Protein AF-K0VVN6-F1 (afdb_monomer_lite)

Secondary structure (DSSP, 8-state):
-TTTTTTS-HHHHHHHHHHHHHHHHHHHHHHHH-SS---TTTS-HHHHHHHHHHTT-SSHHHHHHHHHHHHHHHHHHHHHHH--

pLDDT: mean 93.25, std 8.43, range [54.38, 98.38]

Radius of gyration: 14.78 Å; chains: 1; bounding box: 32×23×40 Å

Structure (mmCIF, N/CA/C/O backbone):
data_AF-K0VVN6-F1
#
_entry.id   AF-K0VVN6-F1
#
loop_
_atom_site.group_PDB
_atom_site.id
_atom_site.type_symbol
_atom_site.label_atom_id
_atom_site.label_alt_id
_atom_site.label_comp_id
_atom_site.label_asym_id
_atom_site.label_entity_id
_atom_site.label_seq_id
_atom_site.pdbx_PDB_ins_code
_atom_site.Cartn_x
_atom_site.Cartn_y
_atom_site.Cartn_z
_atom_site.occupancy
_atom_site.B_iso_or_equiv
_atom_site.auth_seq_id
_atom_site.auth_comp_id
_atom_site.auth_asym_id
_atom_site.auth_atom_id
_atom_site.pdbx_PDB_model_num
ATOM 1 N N . LYS A 1 1 ? -2.107 -3.406 -19.001 1.00 61.94 1 LYS A N 1
ATOM 2 C CA . LYS A 1 1 ? -1.047 -4.245 -19.615 1.00 61.94 1 LYS A CA 1
ATOM 3 C C . LYS A 1 1 ? -0.523 -3.634 -20.915 1.00 61.94 1 LYS A C 1
ATOM 5 O O . LYS A 1 1 ? 0.629 -3.238 -20.924 1.00 61.94 1 LYS A O 1
ATOM 10 N N . VAL A 1 2 ? -1.397 -3.349 -21.892 1.00 68.00 2 VAL A N 1
ATOM 11 C CA . VAL A 1 2 ? -1.091 -2.818 -23.249 1.00 6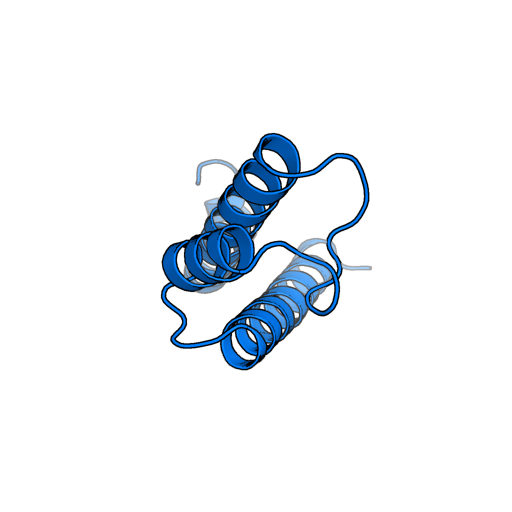8.00 2 VAL A CA 1
ATOM 12 C C . VAL A 1 2 ? 0.080 -1.815 -23.382 1.00 68.00 2 VAL A C 1
ATOM 14 O O . VAL A 1 2 ? 0.868 -1.943 -24.313 1.00 68.00 2 VAL A O 1
ATOM 17 N N . LEU A 1 3 ? 0.217 -0.822 -22.492 1.00 68.69 3 LEU A N 1
ATOM 18 C CA . LEU A 1 3 ? 1.332 0.147 -22.527 1.00 68.69 3 LEU A CA 1
ATOM 19 C C . LEU A 1 3 ? 2.571 -0.288 -21.727 1.00 68.69 3 LEU A C 1
ATOM 21 O O . LEU A 1 3 ? 3.689 0.038 -22.111 1.00 68.69 3 LEU A O 1
ATOM 25 N N . GLY A 1 4 ? 2.379 -1.021 -20.629 1.00 74.88 4 GLY A N 1
ATOM 26 C CA . GLY A 1 4 ? 3.456 -1.433 -19.730 1.00 74.88 4 GLY A CA 1
ATOM 27 C C . GLY A 1 4 ? 4.339 -2.525 -20.327 1.00 74.88 4 GLY A C 1
ATOM 28 O O . GLY A 1 4 ? 5.557 -2.421 -20.244 1.00 74.88 4 GLY A O 1
ATOM 29 N N . ASP A 1 5 ? 3.742 -3.499 -21.023 1.00 78.44 5 ASP A N 1
ATOM 30 C CA . ASP A 1 5 ? 4.452 -4.667 -21.579 1.00 78.44 5 ASP A CA 1
ATOM 31 C C . ASP A 1 5 ? 5.603 -4.284 -22.535 1.00 78.44 5 ASP A C 1
ATOM 33 O O . ASP A 1 5 ? 6.544 -5.046 -22.730 1.00 78.44 5 ASP A O 1
ATOM 37 N N . ARG A 1 6 ? 5.533 -3.093 -23.147 1.00 85.00 6 ARG A N 1
ATOM 38 C CA . ARG A 1 6 ? 6.542 -2.576 -24.087 1.00 85.00 6 ARG A CA 1
ATOM 39 C C . ARG A 1 6 ? 7.623 -1.714 -23.430 1.00 85.00 6 ARG A C 1
ATOM 41 O O . ARG A 1 6 ? 8.615 -1.413 -24.087 1.00 85.00 6 ARG A O 1
ATOM 48 N N . LEU A 1 7 ? 7.404 -1.259 -22.196 1.00 86.19 7 LEU A N 1
ATOM 49 C CA . LEU A 1 7 ? 8.213 -0.228 -21.532 1.00 86.19 7 LEU A CA 1
ATOM 50 C C . LEU A 1 7 ? 8.971 -0.740 -20.303 1.00 86.19 7 LEU A C 1
ATOM 52 O O . LEU A 1 7 ? 9.948 -0.114 -19.904 1.00 86.19 7 LEU A O 1
ATOM 56 N N . MET A 1 8 ? 8.539 -1.847 -19.700 1.00 90.19 8 MET A N 1
ATOM 57 C CA . MET A 1 8 ? 9.155 -2.416 -18.499 1.00 90.19 8 MET A CA 1
ATOM 58 C C . MET A 1 8 ? 9.213 -3.942 -18.569 1.00 90.19 8 MET A C 1
ATOM 60 O O . MET A 1 8 ? 8.509 -4.564 -19.365 1.00 90.19 8 MET A O 1
ATOM 64 N N . ALA A 1 9 ? 10.061 -4.552 -17.738 1.00 91.56 9 ALA A N 1
ATOM 65 C CA . ALA A 1 9 ? 10.102 -6.004 -17.616 1.00 91.56 9 ALA A CA 1
ATOM 66 C C . ALA A 1 9 ? 8.745 -6.539 -17.109 1.00 91.56 9 ALA A C 1
ATOM 68 O O . ALA A 1 9 ? 8.091 -5.857 -16.316 1.00 91.56 9 ALA A O 1
ATOM 69 N N . PRO A 1 10 ? 8.324 -7.761 -17.491 1.00 92.06 10 PRO A N 1
ATOM 70 C CA . PRO A 1 10 ? 7.042 -8.321 -17.051 1.00 92.06 10 PRO A CA 1
ATOM 71 C C . PRO A 1 10 ? 6.862 -8.312 -15.526 1.00 92.06 10 PRO A C 1
ATOM 73 O O . PRO A 1 10 ? 5.822 -7.898 -15.029 1.00 92.06 10 PRO A O 1
ATOM 76 N N . THR A 1 11 ? 7.911 -8.663 -14.777 1.00 93.50 11 THR A N 1
ATOM 77 C CA . THR A 1 11 ? 7.894 -8.634 -13.306 1.00 93.50 11 THR A CA 1
ATOM 78 C C . THR A 1 11 ? 7.714 -7.223 -12.745 1.00 93.50 11 THR A C 1
ATOM 80 O O . THR A 1 11 ? 6.996 -7.041 -11.766 1.00 93.50 11 THR A O 1
ATOM 83 N N . ASP A 1 12 ? 8.322 -6.210 -13.368 1.00 95.31 12 ASP A N 1
ATOM 84 C CA . ASP A 1 12 ? 8.149 -4.817 -12.948 1.00 95.31 12 ASP A CA 1
ATOM 85 C C . ASP A 1 12 ? 6.709 -4.345 -13.192 1.00 95.31 12 ASP A C 1
ATOM 87 O O . ASP A 1 12 ? 6.126 -3.650 -12.357 1.00 95.31 12 ASP A O 1
ATOM 91 N N . LEU A 1 13 ? 6.106 -4.763 -14.310 1.00 94.94 13 LEU A N 1
ATOM 92 C CA . LEU A 1 13 ? 4.701 -4.483 -14.590 1.00 94.94 13 LEU A CA 1
ATOM 93 C C . LEU A 1 13 ? 3.779 -5.128 -13.559 1.00 94.94 13 LEU A C 1
ATOM 95 O O . LEU A 1 13 ? 2.873 -4.456 -13.068 1.00 94.94 13 LEU A O 1
ATOM 99 N N . ASP A 1 14 ? 4.002 -6.396 -13.223 1.00 95.44 14 ASP A N 1
ATOM 100 C CA . ASP A 1 14 ? 3.191 -7.094 -12.226 1.00 95.44 14 ASP A CA 1
ATOM 101 C C . ASP A 1 14 ? 3.279 -6.398 -10.858 1.00 95.44 14 ASP A C 1
ATOM 103 O O . ASP A 1 14 ? 2.245 -6.132 -10.247 1.00 95.44 14 ASP A O 1
ATOM 107 N N . LEU A 1 15 ? 4.475 -5.966 -10.437 1.00 96.38 15 LEU A N 1
ATOM 108 C CA . LEU A 1 15 ? 4.666 -5.185 -9.206 1.00 96.38 15 LEU A CA 1
ATOM 109 C C . LEU A 1 15 ? 3.951 -3.824 -9.249 1.00 96.38 15 LEU A C 1
ATOM 111 O O . LEU A 1 15 ? 3.396 -3.374 -8.245 1.00 96.38 15 LEU A O 1
ATOM 115 N N . CYS A 1 16 ? 3.935 -3.151 -10.403 1.00 96.12 16 CYS A N 1
ATOM 116 C CA . CYS A 1 16 ? 3.191 -1.899 -10.566 1.00 96.12 16 CYS A CA 1
ATOM 117 C C . CYS A 1 16 ? 1.675 -2.118 -10.507 1.00 96.12 16 CYS A C 1
ATOM 119 O O . CYS A 1 16 ? 0.960 -1.281 -9.956 1.00 96.12 16 CYS A O 1
ATOM 121 N N . LEU A 1 17 ? 1.179 -3.225 -11.062 1.00 95.69 17 LEU A N 1
ATOM 122 C CA . LEU A 1 17 ? -0.237 -3.588 -11.012 1.00 95.69 17 LEU A CA 1
ATOM 123 C C . LEU A 1 17 ? -0.671 -3.985 -9.595 1.00 9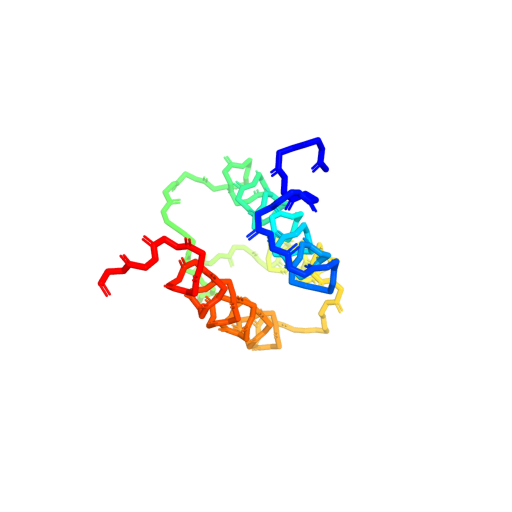5.69 17 LEU A C 1
ATOM 125 O O . LEU A 1 17 ? -1.742 -3.562 -9.166 1.00 95.69 17 LEU A O 1
ATOM 129 N N . GLU A 1 18 ? 0.163 -4.725 -8.862 1.00 96.81 18 GLU A N 1
ATOM 130 C CA . GLU A 1 18 ? -0.041 -5.054 -7.444 1.00 96.81 18 GLU A CA 1
ATOM 131 C C . GLU A 1 18 ? -0.153 -3.777 -6.603 1.00 96.81 18 GLU A C 1
ATOM 133 O O . GLU A 1 18 ? -1.152 -3.559 -5.915 1.00 96.81 18 GLU A O 1
ATOM 138 N N . ALA A 1 19 ? 0.823 -2.873 -6.735 1.00 97.94 19 ALA A N 1
ATOM 139 C CA . ALA A 1 19 ? 0.810 -1.590 -6.043 1.00 97.94 19 ALA A CA 1
ATOM 140 C C . ALA A 1 19 ? -0.422 -0.748 -6.407 1.00 97.94 19 ALA A C 1
ATOM 142 O O . ALA A 1 19 ? -1.074 -0.185 -5.530 1.00 97.94 19 ALA A O 1
ATOM 143 N N . PHE A 1 20 ? -0.776 -0.687 -7.694 1.00 96.94 20 PHE A N 1
ATOM 144 C CA . PHE A 1 20 ? -1.955 0.039 -8.159 1.00 96.94 20 PHE A CA 1
ATOM 145 C C . PHE A 1 20 ? -3.252 -0.511 -7.552 1.00 96.94 20 PHE A C 1
ATOM 147 O O . PHE A 1 20 ? -4.097 0.273 -7.110 1.00 96.94 20 PHE A O 1
ATOM 154 N N . ALA A 1 21 ? -3.408 -1.836 -7.500 1.00 97.12 21 ALA A N 1
ATOM 155 C CA . ALA A 1 21 ? -4.574 -2.483 -6.909 1.00 97.12 21 ALA A CA 1
ATOM 156 C C . ALA A 1 21 ? -4.686 -2.177 -5.408 1.00 97.12 21 ALA A C 1
ATOM 158 O O . ALA A 1 21 ? -5.761 -1.781 -4.944 1.00 97.12 21 ALA A O 1
ATOM 159 N N . LEU A 1 22 ? -3.574 -2.275 -4.671 1.00 98.19 22 LEU A N 1
ATOM 160 C CA . LEU A 1 22 ? -3.526 -1.948 -3.246 1.00 98.19 22 LEU A CA 1
ATOM 161 C C . LEU A 1 22 ? -3.896 -0.481 -3.003 1.00 98.19 22 LEU A C 1
ATOM 163 O O . LEU A 1 22 ? -4.840 -0.192 -2.270 1.00 98.19 22 LEU A O 1
ATOM 167 N N . TYR A 1 23 ? -3.206 0.460 -3.653 1.00 97.88 23 TYR A N 1
ATOM 168 C CA . TYR A 1 23 ? -3.431 1.892 -3.430 1.00 97.88 23 TYR A CA 1
ATOM 169 C C . TYR A 1 23 ? -4.848 2.311 -3.789 1.00 97.88 23 TYR A C 1
ATOM 171 O O . TYR A 1 23 ? -5.443 3.122 -3.079 1.00 97.88 23 TYR A O 1
ATOM 179 N N . THR A 1 24 ? -5.402 1.748 -4.864 1.00 97.62 24 THR A N 1
ATOM 180 C CA . THR A 1 24 ? -6.780 2.023 -5.275 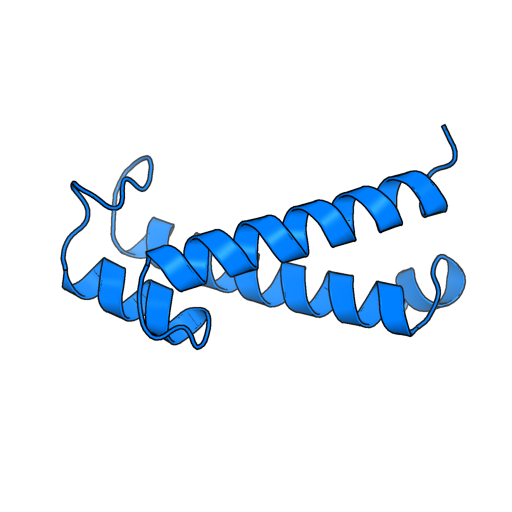1.00 97.62 24 THR A CA 1
ATOM 181 C C . THR A 1 24 ? -7.764 1.546 -4.215 1.00 97.62 24 THR A C 1
ATOM 183 O O . THR A 1 24 ? -8.625 2.325 -3.809 1.00 97.62 24 THR A O 1
ATOM 186 N N . SER A 1 25 ? -7.600 0.317 -3.724 1.00 97.56 25 SER A N 1
ATOM 187 C CA . SER A 1 25 ? -8.478 -0.268 -2.705 1.00 97.56 25 SER A CA 1
ATOM 188 C C . SER A 1 25 ? -8.448 0.544 -1.409 1.00 97.56 25 SER A C 1
ATOM 190 O O . SER A 1 25 ? -9.497 0.952 -0.910 1.00 97.56 25 SER A O 1
ATOM 192 N N . LEU A 1 26 ? -7.251 0.877 -0.916 1.00 97.50 26 LEU A N 1
ATOM 193 C CA . LEU A 1 26 ? -7.082 1.705 0.282 1.00 97.50 26 LEU A CA 1
ATOM 194 C C . LEU A 1 26 ? -7.683 3.102 0.093 1.00 97.50 26 LEU A C 1
ATOM 196 O O . LEU A 1 26 ? -8.477 3.555 0.914 1.00 97.50 26 LEU A O 1
ATOM 200 N N . SER A 1 27 ? -7.368 3.766 -1.022 1.00 95.94 27 SER A N 1
ATOM 201 C CA . SER A 1 27 ? -7.865 5.117 -1.307 1.00 95.94 27 SER A CA 1
ATOM 202 C C . SER A 1 27 ? -9.384 5.162 -1.442 1.00 95.94 27 SER A C 1
ATOM 204 O O . SER A 1 27 ? -9.994 6.183 -1.137 1.00 95.94 27 SER A O 1
ATOM 206 N N . GLN A 1 28 ? -10.013 4.109 -1.969 1.00 96.25 28 GLN A N 1
ATOM 207 C CA . GLN A 1 28 ? -11.470 4.023 -2.072 1.00 96.25 28 GLN A CA 1
ATOM 208 C C . GLN A 1 28 ? -12.113 3.820 -0.702 1.00 96.25 28 GLN A C 1
ATOM 210 O O . GLN A 1 28 ? -13.028 4.566 -0.369 1.00 96.25 28 GLN A O 1
ATOM 215 N N . LEU A 1 29 ? -11.613 2.877 0.102 1.00 96.44 29 LEU A N 1
ATOM 216 C CA . LEU A 1 29 ? -12.141 2.622 1.444 1.00 96.44 29 LEU A CA 1
ATOM 217 C C . LEU A 1 29 ? -12.030 3.853 2.342 1.00 96.44 29 LEU A C 1
ATOM 219 O O . LEU A 1 29 ? -13.023 4.271 2.926 1.00 96.44 29 LEU A O 1
ATOM 223 N N . ILE A 1 30 ? -10.853 4.483 2.384 1.00 96.12 30 ILE A N 1
ATOM 224 C CA . ILE A 1 30 ? -10.619 5.681 3.198 1.00 96.12 30 ILE A CA 1
ATOM 225 C C . ILE A 1 30 ? -11.615 6.789 2.831 1.00 96.12 30 ILE A C 1
ATOM 227 O O . ILE A 1 30 ? -12.304 7.301 3.707 1.00 96.12 30 ILE A O 1
ATOM 231 N N . ARG A 1 31 ? -11.760 7.106 1.536 1.00 95.12 31 ARG A N 1
ATOM 232 C CA . ARG A 1 31 ? -12.668 8.171 1.066 1.00 95.12 31 ARG A CA 1
ATOM 233 C C . ARG A 1 31 ? -14.149 7.890 1.310 1.00 95.12 31 ARG A C 1
ATOM 235 O O . ARG A 1 31 ? -14.931 8.830 1.331 1.00 95.12 31 ARG A O 1
ATOM 242 N N . LEU A 1 32 ? -14.548 6.624 1.411 1.00 95.81 32 LEU A N 1
ATOM 243 C CA . LEU A 1 32 ? -15.938 6.253 1.688 1.00 95.81 32 LEU A CA 1
ATOM 244 C C . LEU A 1 32 ? -16.265 6.276 3.183 1.00 95.81 32 LEU A C 1
ATOM 246 O O . LEU A 1 32 ? -17.439 6.342 3.538 1.00 95.81 32 LEU A O 1
ATOM 250 N N . CYS A 1 33 ? -15.253 6.179 4.047 1.00 94.56 33 CYS A N 1
ATOM 251 C CA . CYS A 1 33 ? -15.450 5.998 5.482 1.00 94.56 33 CYS A CA 1
ATOM 252 C C . CYS A 1 33 ? -15.160 7.245 6.317 1.00 94.56 33 CYS A C 1
ATOM 254 O O . CYS A 1 33 ? -15.698 7.344 7.418 1.00 94.56 33 CYS A O 1
ATOM 256 N N . ILE A 1 34 ? -14.318 8.164 5.839 1.00 93.50 34 ILE A N 1
ATOM 257 C CA . ILE A 1 34 ? -13.972 9.390 6.564 1.00 93.50 34 ILE A CA 1
ATOM 258 C C . ILE A 1 34 ? -13.888 10.599 5.635 1.00 93.50 34 ILE A C 1
ATOM 260 O O . ILE A 1 34 ? -13.489 10.493 4.473 1.00 93.50 34 ILE A O 1
ATOM 264 N N . ASP A 1 35 ? -14.199 11.762 6.200 1.00 89.62 35 ASP A N 1
ATOM 265 C CA . ASP A 1 35 ? -13.933 13.055 5.585 1.00 89.62 35 ASP A CA 1
ATOM 266 C C . ASP A 1 35 ? -12.550 13.549 6.029 1.00 89.62 35 ASP A C 1
ATOM 268 O O . ASP A 1 35 ? -12.323 13.828 7.205 1.00 89.62 35 ASP A O 1
ATOM 272 N N . GLY A 1 36 ? -11.615 13.673 5.084 1.00 88.12 36 GLY A N 1
ATOM 273 C CA . GLY A 1 36 ? -10.272 14.203 5.343 1.00 88.12 36 GLY A CA 1
ATOM 274 C C . GLY A 1 36 ? -9.153 13.151 5.333 1.00 88.12 36 GLY A C 1
ATOM 275 O O . GLY A 1 36 ? -9.309 12.081 4.739 1.00 88.12 36 GLY A O 1
ATOM 276 N N . PRO A 1 37 ? -7.969 13.485 5.885 1.00 91.38 37 PRO A N 1
ATOM 277 C CA . PRO A 1 37 ? -6.811 12.599 5.864 1.00 91.38 37 PRO A CA 1
ATOM 278 C C . PRO A 1 37 ? -7.008 11.389 6.781 1.00 91.38 37 PRO A C 1
ATOM 280 O O . PRO A 1 37 ? -7.647 11.472 7.825 1.00 91.38 37 PRO A O 1
ATOM 283 N N . PHE A 1 38 ? -6.404 10.267 6.399 1.00 93.38 38 PHE A N 1
ATOM 284 C CA . PHE A 1 38 ? -6.374 9.065 7.222 1.00 93.38 38 PHE A CA 1
ATOM 285 C C . PHE A 1 38 ? -5.232 9.141 8.240 1.00 93.38 38 PHE A C 1
ATOM 287 O O . PHE A 1 38 ? -4.065 9.145 7.847 1.00 93.38 38 PHE A O 1
ATOM 294 N N . ASP A 1 39 ? -5.578 9.169 9.527 1.00 94.56 39 ASP A N 1
ATOM 295 C CA . ASP A 1 39 ? -4.652 8.953 10.642 1.00 94.56 39 ASP A CA 1
ATOM 296 C C . ASP A 1 39 ? -5.023 7.637 11.345 1.00 94.56 39 ASP A C 1
ATOM 298 O O . ASP A 1 39 ? -6.117 7.542 11.905 1.00 94.56 39 ASP A O 1
ATOM 302 N N . PRO A 1 40 ? -4.147 6.615 11.338 1.00 92.19 40 PRO A N 1
ATOM 303 C CA . PRO A 1 40 ? -4.378 5.360 12.045 1.00 92.19 40 PRO A CA 1
ATOM 304 C C . PRO A 1 40 ? -4.728 5.488 13.533 1.00 92.19 40 PRO A C 1
ATOM 306 O O . PRO A 1 40 ? -5.377 4.592 14.068 1.00 92.19 40 PRO A O 1
ATOM 309 N N . ASN A 1 41 ? -4.281 6.552 14.207 1.00 93.31 41 ASN A N 1
ATOM 310 C CA . ASN A 1 41 ? -4.507 6.752 15.641 1.00 93.31 41 ASN A CA 1
ATOM 311 C C . ASN A 1 41 ? -5.901 7.315 15.945 1.00 93.31 41 ASN A C 1
ATOM 313 O O . ASN A 1 41 ? -6.438 7.043 17.017 1.00 93.31 41 ASN A O 1
ATOM 317 N N . ASP A 1 42 ? -6.482 8.052 14.995 1.00 93.88 42 ASP A N 1
ATOM 318 C CA . ASP A 1 42 ? -7.787 8.710 15.136 1.00 93.88 42 ASP A CA 1
ATOM 319 C C . ASP A 1 42 ? -8.890 8.026 14.306 1.00 93.88 42 ASP A C 1
ATOM 321 O O . ASP A 1 42 ? -10.078 8.321 14.460 1.00 93.88 42 ASP A O 1
ATOM 325 N N . ALA A 1 43 ? -8.526 7.104 13.409 1.00 94.19 43 ALA A N 1
ATOM 326 C CA . ALA A 1 43 ? -9.474 6.404 12.555 1.00 94.19 43 ALA A CA 1
ATOM 327 C C . ALA A 1 43 ? -10.360 5.421 13.350 1.00 94.19 43 ALA A C 1
ATOM 329 O O . ALA A 1 43 ? -9.884 4.730 14.256 1.00 94.19 43 ALA A O 1
ATOM 330 N N . PRO A 1 44 ? -11.645 5.266 12.972 1.00 94.69 44 PRO A N 1
ATOM 331 C CA . PRO A 1 44 ? -12.514 4.257 13.568 1.00 94.69 44 PRO A CA 1
ATOM 332 C C . PRO A 1 44 ? -11.919 2.849 13.436 1.00 94.69 44 PRO A C 1
ATOM 334 O O . PRO A 1 44 ? -11.445 2.476 12.361 1.00 94.69 44 PRO A O 1
ATOM 337 N N . SER A 1 45 ? -12.020 2.026 14.484 1.00 95.31 45 SER A N 1
ATOM 338 C CA . SER A 1 45 ? -11.470 0.658 14.487 1.00 95.31 45 SER A CA 1
ATOM 339 C C . SER A 1 45 ? -11.975 -0.196 13.318 1.00 95.31 45 SER A C 1
ATOM 341 O O . SER A 1 45 ? -11.195 -0.909 12.694 1.00 95.31 45 SER A O 1
ATOM 343 N N . GLY A 1 46 ? -13.251 -0.053 12.945 1.00 96.12 46 GLY A N 1
ATOM 344 C CA . GLY A 1 46 ? -13.813 -0.738 11.779 1.00 96.12 46 GLY A CA 1
ATOM 345 C C . GLY A 1 46 ? -13.156 -0.329 10.455 1.00 96.12 46 GLY A C 1
ATOM 346 O O . GLY A 1 46 ? -12.977 -1.169 9.578 1.00 96.12 46 GLY A O 1
ATOM 347 N N . LEU A 1 47 ? -12.733 0.933 10.303 1.00 96.62 47 LEU A N 1
ATOM 348 C CA . LEU A 1 47 ? -11.970 1.359 9.127 1.00 96.62 47 LEU A CA 1
ATOM 349 C C . LEU A 1 47 ? -10.564 0.748 9.136 1.00 96.62 47 LEU A C 1
ATOM 351 O O . LEU A 1 47 ? -10.119 0.284 8.089 1.00 96.62 47 LEU A O 1
ATOM 355 N N . ILE A 1 48 ? -9.897 0.690 10.296 1.00 97.81 48 ILE A N 1
ATOM 356 C CA . ILE A 1 48 ? -8.597 0.012 10.442 1.00 97.81 48 ILE A CA 1
ATOM 357 C C . ILE A 1 48 ? -8.696 -1.451 9.993 1.00 97.81 48 ILE A C 1
ATOM 359 O O . ILE A 1 48 ? -7.889 -1.903 9.180 1.00 97.81 48 ILE A O 1
ATOM 363 N N . GLU A 1 49 ? -9.709 -2.182 10.457 1.00 97.56 49 GLU A N 1
ATOM 364 C CA . GLU A 1 49 ? -9.944 -3.572 10.052 1.00 97.56 49 GLU A CA 1
ATOM 365 C C . GLU A 1 49 ? -10.191 -3.701 8.542 1.00 97.56 49 GLU A C 1
ATOM 367 O O . GLU A 1 49 ? -9.615 -4.576 7.890 1.00 97.56 49 GLU A O 1
ATOM 372 N N . LEU A 1 50 ? -11.003 -2.808 7.961 1.00 97.50 50 LEU A N 1
ATOM 373 C CA . LEU A 1 50 ? -11.296 -2.805 6.525 1.00 97.50 50 LEU A CA 1
ATOM 374 C C . LEU A 1 50 ? -10.040 -2.581 5.677 1.00 97.50 50 LEU A C 1
ATOM 376 O O . LEU A 1 50 ? -9.848 -3.296 4.692 1.00 97.50 50 LEU A O 1
ATOM 380 N N . VAL A 1 51 ? -9.178 -1.625 6.040 1.00 97.69 51 VAL A N 1
ATOM 381 C CA . VAL A 1 51 ? -7.948 -1.356 5.276 1.00 97.69 51 VAL A CA 1
ATOM 382 C C . VAL A 1 51 ? -6.916 -2.470 5.437 1.00 97.69 51 VAL A C 1
ATOM 384 O O . VAL A 1 51 ? -6.287 -2.846 4.449 1.00 97.69 51 VAL A O 1
ATOM 387 N N . CYS A 1 52 ? -6.785 -3.055 6.633 1.00 98.19 52 CYS A N 1
ATOM 388 C CA . CYS A 1 52 ? -5.896 -4.198 6.864 1.00 98.19 52 CYS A CA 1
ATOM 389 C C . CYS A 1 52 ? -6.329 -5.396 6.019 1.00 98.19 52 CYS A C 1
ATOM 391 O O . CYS A 1 52 ? -5.524 -5.957 5.279 1.00 98.19 52 CYS A O 1
ATOM 393 N N . ARG A 1 53 ? -7.629 -5.715 6.026 1.00 97.88 53 ARG A N 1
ATOM 394 C CA . ARG A 1 53 ? -8.202 -6.772 5.188 1.00 97.88 53 ARG A CA 1
ATOM 395 C C . ARG A 1 53 ? -8.020 -6.499 3.694 1.00 97.88 53 ARG A C 1
ATOM 397 O O . ARG A 1 53 ? -7.742 -7.426 2.943 1.00 97.88 53 ARG A O 1
ATOM 404 N N . ALA A 1 54 ? -8.189 -5.256 3.248 1.00 97.25 54 ALA A N 1
ATOM 405 C CA . ALA A 1 54 ? -8.021 -4.901 1.838 1.00 97.25 54 ALA A CA 1
ATOM 406 C C . ALA A 1 54 ? -6.579 -5.073 1.341 1.00 97.25 54 ALA A C 1
ATOM 408 O O . ALA A 1 54 ? -6.375 -5.339 0.159 1.00 97.25 54 ALA A O 1
ATOM 409 N N . GLY A 1 55 ? -5.596 -4.925 2.231 1.00 96.25 55 GLY A N 1
ATOM 410 C CA . GLY A 1 55 ? -4.193 -5.208 1.944 1.00 96.25 55 GLY A CA 1
ATOM 411 C C . GLY A 1 55 ? -3.730 -6.612 2.326 1.00 96.25 55 GLY A C 1
ATOM 412 O O . GLY A 1 55 ? -2.526 -6.837 2.312 1.00 96.25 55 GLY A O 1
ATOM 413 N N . ASP A 1 56 ? -4.641 -7.519 2.699 1.00 97.12 56 ASP A N 1
ATOM 414 C CA . ASP A 1 56 ? -4.325 -8.868 3.202 1.00 97.12 56 ASP A CA 1
ATOM 415 C C . ASP A 1 56 ? -3.266 -8.862 4.327 1.00 97.12 56 ASP A C 1
ATOM 417 O O . ASP A 1 56 ? -2.351 -9.681 4.388 1.00 97.12 56 ASP A O 1
ATOM 421 N N . CYS A 1 57 ? -3.361 -7.866 5.209 1.00 98.25 57 CYS A N 1
ATOM 422 C CA . CYS A 1 57 ? -2.421 -7.627 6.297 1.00 98.25 57 CYS A CA 1
ATOM 423 C C . CYS A 1 57 ? -3.081 -7.904 7.657 1.00 98.25 57 CYS A C 1
ATOM 425 O O . CYS A 1 57 ? -4.245 -7.551 7.858 1.00 98.25 57 CYS A O 1
ATOM 427 N N . PRO A 1 58 ? -2.345 -8.480 8.625 1.00 97.69 58 PRO A N 1
ATOM 428 C CA . PRO A 1 58 ? -2.880 -8.784 9.952 1.00 97.69 58 PRO A CA 1
ATOM 429 C C . PRO A 1 58 ? -3.100 -7.537 10.820 1.00 97.69 58 PRO A C 1
ATOM 431 O O . PRO A 1 58 ? -3.933 -7.559 11.721 1.00 97.69 58 PRO A O 1
ATOM 434 N N . ASP A 1 59 ? -2.351 -6.461 10.573 1.00 97.69 59 ASP A N 1
ATOM 435 C CA . ASP A 1 59 ? -2.430 -5.213 11.327 1.00 97.69 59 ASP A CA 1
ATOM 436 C C . ASP A 1 59 ? -1.986 -4.004 10.489 1.00 97.69 59 ASP A C 1
ATOM 438 O O . ASP A 1 59 ? -1.405 -4.134 9.403 1.00 97.69 59 ASP A O 1
ATOM 442 N N . ILE A 1 60 ? -2.255 -2.805 11.020 1.00 97.31 60 ILE A N 1
ATOM 443 C CA . ILE A 1 60 ? -1.984 -1.542 10.326 1.00 97.31 60 ILE A CA 1
ATOM 444 C C . ILE A 1 60 ? -0.488 -1.319 10.096 1.00 97.31 60 ILE A C 1
ATOM 446 O O . ILE A 1 60 ? -0.088 -0.795 9.061 1.00 97.31 60 ILE A O 1
ATOM 450 N N . LYS A 1 61 ? 0.356 -1.789 11.019 1.00 97.88 61 LYS A N 1
ATOM 451 C CA . LYS A 1 61 ? 1.812 -1.651 10.932 1.00 97.88 61 LYS A CA 1
ATOM 452 C C . LYS A 1 61 ? 2.380 -2.478 9.777 1.00 97.88 61 LYS A C 1
ATOM 454 O O . LYS A 1 61 ? 3.299 -2.036 9.085 1.00 97.88 61 LYS A O 1
ATOM 459 N N . THR A 1 62 ? 1.832 -3.668 9.558 1.00 98.31 62 THR A N 1
ATOM 460 C CA . THR A 1 62 ? 2.179 -4.536 8.432 1.00 98.31 62 THR A CA 1
ATOM 461 C C . THR A 1 62 ? 1.711 -3.909 7.124 1.00 98.31 62 THR A C 1
ATOM 463 O O . THR A 1 62 ? 2.499 -3.824 6.183 1.00 98.31 62 THR A O 1
ATOM 466 N N . LEU A 1 63 ? 0.489 -3.362 7.095 1.00 98.31 63 LEU A N 1
ATOM 467 C CA . LEU A 1 63 ? -0.039 -2.648 5.931 1.00 98.31 63 LEU A CA 1
ATOM 468 C C . LEU A 1 63 ? 0.834 -1.447 5.536 1.00 98.31 63 LEU A C 1
ATOM 470 O O . LEU A 1 63 ? 1.189 -1.294 4.367 1.00 98.31 63 LEU A O 1
ATOM 474 N N . GLU A 1 64 ? 1.230 -0.611 6.496 1.00 97.62 64 GLU A N 1
ATOM 475 C CA . GLU A 1 64 ? 2.147 0.512 6.263 1.00 97.62 64 GLU A CA 1
ATOM 476 C C . GLU A 1 64 ? 3.499 0.041 5.709 1.00 97.62 64 GLU A C 1
ATOM 478 O O . GLU A 1 64 ? 4.073 0.671 4.812 1.00 97.62 64 GLU A O 1
ATOM 483 N N . GLY A 1 65 ? 4.004 -1.084 6.222 1.00 98.25 65 GLY A N 1
ATOM 484 C CA . GLY A 1 65 ? 5.203 -1.750 5.725 1.00 98.25 65 GLY A CA 1
AT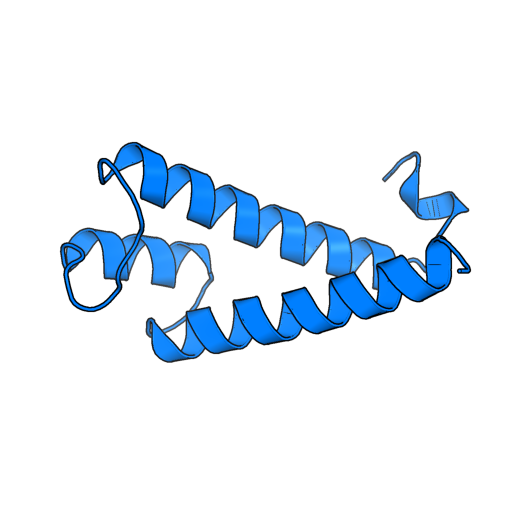OM 485 C C . GLY A 1 65 ? 5.087 -2.139 4.251 1.00 98.25 65 GLY A C 1
ATOM 486 O O . GLY A 1 65 ? 5.969 -1.791 3.459 1.00 98.25 65 GLY A O 1
ATOM 487 N N . GLU A 1 66 ? 3.985 -2.782 3.871 1.00 98.00 66 GLU A N 1
ATOM 488 C CA . GLU A 1 66 ? 3.723 -3.209 2.495 1.00 98.00 66 GLU A CA 1
ATOM 489 C C . GLU A 1 66 ? 3.540 -2.027 1.542 1.00 98.00 66 GLU A C 1
ATOM 491 O O . GLU A 1 66 ? 4.185 -1.975 0.489 1.00 98.00 66 GLU A O 1
ATOM 496 N N . VAL A 1 67 ? 2.775 -1.005 1.941 1.00 98.06 67 VAL A N 1
ATOM 497 C CA . VAL A 1 67 ? 2.634 0.242 1.171 1.00 98.06 67 VAL A CA 1
ATOM 498 C C . VAL A 1 67 ? 4.002 0.885 0.941 1.00 98.06 67 VAL A C 1
ATOM 500 O O . VAL A 1 67 ? 4.328 1.290 -0.180 1.00 98.06 67 VAL A O 1
ATOM 503 N N . LYS A 1 68 ? 4.855 0.94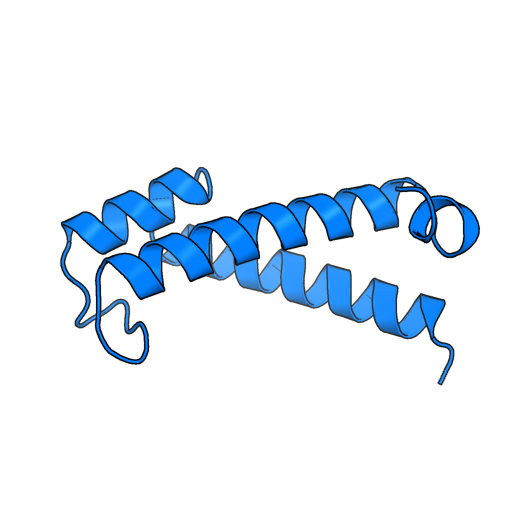2 1.970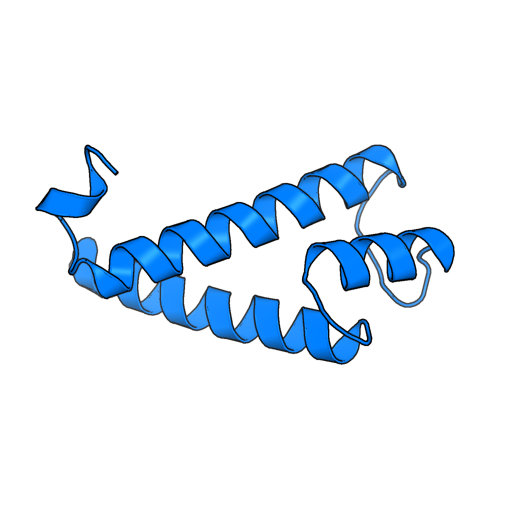 1.00 98.38 68 LYS A N 1
ATOM 504 C CA . LYS A 1 68 ? 6.211 1.498 1.867 1.00 98.38 68 LYS A CA 1
ATOM 505 C C . LYS A 1 68 ? 7.120 0.652 0.975 1.00 98.38 68 LYS A C 1
ATOM 507 O O . LYS A 1 68 ? 7.899 1.223 0.203 1.00 98.38 68 LYS A O 1
ATOM 512 N N . ARG A 1 69 ? 7.052 -0.680 1.070 1.00 98.19 69 ARG A N 1
ATOM 513 C CA . ARG A 1 69 ? 7.813 -1.621 0.230 1.00 98.19 69 ARG A CA 1
ATOM 514 C C . ARG A 1 69 ? 7.455 -1.418 -1.239 1.00 98.19 69 ARG A C 1
ATOM 516 O O . ARG A 1 69 ? 8.344 -1.127 -2.041 1.00 98.19 69 ARG A O 1
ATOM 523 N N . LEU A 1 70 ? 6.168 -1.488 -1.571 1.00 98.00 70 LEU A N 1
ATOM 524 C CA . LEU A 1 70 ? 5.670 -1.317 -2.935 1.00 98.00 70 LEU A CA 1
ATOM 525 C C . LEU A 1 70 ? 5.952 0.088 -3.471 1.00 98.00 70 LEU A C 1
ATOM 527 O O . LEU A 1 70 ? 6.397 0.225 -4.609 1.00 98.00 70 LEU A O 1
ATOM 531 N N . SER A 1 71 ? 5.827 1.132 -2.648 1.00 98.19 71 SER A N 1
ATOM 532 C CA . SER A 1 71 ? 6.129 2.513 -3.057 1.00 98.19 71 SER A CA 1
ATOM 533 C C . SER A 1 71 ? 7.584 2.679 -3.491 1.00 98.19 71 SER A C 1
ATOM 535 O O . SER A 1 71 ? 7.870 3.315 -4.507 1.00 98.19 71 SER A O 1
ATOM 537 N N . LYS A 1 72 ? 8.527 2.074 -2.756 1.00 98.38 72 LYS A N 1
ATOM 538 C CA . LYS A 1 72 ? 9.950 2.084 -3.128 1.00 98.38 72 LYS A CA 1
ATOM 539 C C . LYS A 1 72 ? 10.201 1.330 -4.430 1.00 98.38 72 LYS A C 1
ATOM 541 O O . LYS A 1 72 ? 10.958 1.819 -5.270 1.00 98.38 72 LYS A O 1
ATOM 546 N N . THR A 1 73 ? 9.571 0.171 -4.597 1.00 97.75 73 THR A N 1
ATOM 547 C CA . THR A 1 73 ? 9.679 -0.650 -5.808 1.00 97.75 73 THR A CA 1
ATOM 548 C C . THR A 1 73 ? 9.155 0.095 -7.031 1.00 97.75 73 THR A C 1
ATOM 550 O O . THR A 1 73 ? 9.896 0.272 -7.994 1.00 97.75 73 THR A O 1
ATOM 553 N N . VAL A 1 74 ? 7.933 0.630 -6.964 1.00 97.19 74 VAL A N 1
ATOM 554 C CA . VAL A 1 74 ? 7.328 1.414 -8.052 1.00 97.19 74 VAL A CA 1
ATOM 555 C C . VAL A 1 74 ? 8.182 2.631 -8.389 1.00 97.19 74 VAL A C 1
ATOM 557 O O . VAL A 1 74 ? 8.437 2.893 -9.561 1.00 97.19 74 VAL A O 1
ATOM 560 N N . ARG A 1 75 ? 8.702 3.348 -7.383 1.00 97.06 75 ARG A N 1
ATOM 561 C CA . ARG A 1 75 ? 9.608 4.480 -7.621 1.00 97.06 75 ARG A CA 1
ATOM 562 C C . ARG A 1 75 ? 10.874 4.055 -8.365 1.00 97.06 75 ARG A C 1
ATOM 564 O O . ARG A 1 75 ? 11.310 4.770 -9.262 1.00 97.06 75 ARG A O 1
ATOM 571 N N . LYS A 1 76 ? 11.476 2.919 -8.002 1.00 96.12 76 LYS A N 1
ATOM 572 C CA . LYS A 1 76 ? 12.654 2.386 -8.701 1.00 96.12 76 LYS A CA 1
ATOM 573 C C . LYS A 1 76 ? 12.326 2.086 -10.166 1.00 96.12 76 LYS A C 1
ATOM 575 O O . LYS A 1 76 ? 13.057 2.546 -11.036 1.00 96.12 76 LYS A O 1
ATOM 580 N N . ILE A 1 77 ? 11.217 1.390 -10.421 1.00 95.25 77 ILE A N 1
ATOM 581 C CA . ILE A 1 77 ? 10.753 1.057 -11.777 1.00 95.25 77 ILE A CA 1
ATOM 582 C C . ILE A 1 77 ? 10.520 2.334 -12.587 1.00 95.25 77 ILE A C 1
ATOM 584 O O . ILE A 1 77 ? 11.027 2.459 -13.697 1.00 95.25 77 ILE A O 1
ATOM 588 N N . PHE A 1 78 ? 9.827 3.318 -12.012 1.00 94.38 78 PHE A N 1
ATOM 589 C CA . PHE A 1 78 ? 9.574 4.603 -12.659 1.00 94.38 78 PHE A CA 1
ATOM 590 C C . PHE A 1 78 ? 10.872 5.289 -13.103 1.00 94.38 78 PHE A C 1
ATOM 592 O O . PHE A 1 78 ? 10.983 5.695 -14.256 1.00 94.38 78 PHE A O 1
ATOM 599 N N . LEU A 1 79 ? 11.871 5.374 -12.218 1.00 94.50 79 LEU A N 1
ATOM 600 C CA . LEU A 1 79 ? 13.169 5.976 -12.545 1.00 94.50 79 LEU A CA 1
ATOM 601 C C . LEU A 1 79 ? 13.910 5.202 -13.644 1.00 94.50 79 LEU A C 1
ATOM 603 O O . LEU A 1 79 ? 14.563 5.810 -14.488 1.00 94.50 79 LEU A O 1
ATOM 607 N N . THR A 1 80 ? 13.793 3.874 -13.666 1.00 92.38 80 THR A N 1
ATOM 608 C CA . THR A 1 80 ? 14.370 3.040 -14.728 1.00 92.38 80 THR A CA 1
ATOM 609 C C . THR A 1 80 ? 13.689 3.273 -16.078 1.00 92.38 80 THR A C 1
ATOM 611 O O . THR A 1 80 ? 14.378 3.362 -17.093 1.00 92.38 80 THR A O 1
ATOM 614 N N . VAL A 1 81 ? 12.360 3.395 -16.098 1.00 91.50 81 VAL A N 1
ATOM 615 C CA . VAL A 1 81 ? 11.572 3.566 -17.330 1.00 91.50 81 VAL A CA 1
ATOM 616 C C . VAL A 1 81 ? 11.719 4.973 -17.908 1.00 91.50 81 VAL A C 1
ATOM 618 O O . VAL A 1 81 ? 11.862 5.127 -19.118 1.00 91.50 81 VAL A O 1
ATOM 621 N N . ILE A 1 82 ? 11.683 6.003 -17.061 1.00 89.06 82 ILE A N 1
ATOM 622 C CA . ILE A 1 82 ? 11.619 7.406 -17.499 1.00 89.06 82 ILE A CA 1
ATOM 623 C C . ILE A 1 82 ? 12.998 7.964 -17.888 1.00 89.06 82 ILE A C 1
ATOM 625 O O . ILE A 1 82 ? 13.026 8.975 -18.578 1.00 89.06 82 ILE A O 1
ATOM 629 N N . LYS A 1 83 ? 14.114 7.305 -17.518 1.00 68.38 83 LYS A N 1
ATOM 630 C CA . LYS A 1 83 ? 15.504 7.757 -17.762 1.00 68.38 83 LYS A CA 1
ATOM 631 C C . LYS A 1 83 ? 15.662 9.278 -17.608 1.00 68.38 83 LYS A C 1
ATOM 633 O O . LYS A 1 83 ? 15.702 10.006 -18.598 1.00 68.38 83 LYS A O 1
ATOM 638 N N . THR A 1 84 ? 15.762 9.744 -16.368 1.00 54.38 84 THR A N 1
ATOM 639 C CA . THR A 1 84 ? 16.267 11.095 -16.086 1.00 54.38 84 THR A CA 1
ATOM 640 C C . THR A 1 84 ? 17.785 11.147 -16.170 1.00 54.38 84 THR A C 1
ATOM 642 O O . THR A 1 84 ? 18.427 10.152 -15.759 1.00 54.38 84 THR A O 1
#

Sequence (84 aa):
KVLGDRLMAPTDLDLCLEAFALYTSLSQLIRLCIDGPFDPNDAPSGLIELVCRAGDCPDIKTLEGEVKRLSKTVRKIFLTVIKT

Foldseek 3Di:
DVVDVVQADPVLVVLVVLLVQLVVQLVVLDVVQDDDDDDPVPDDPVSQVSSCVSNVHPGPVVSVVVNVVSVVSNVVRCCVRVPD